Protein AF-A0A2W6ZUR9-F1 (afdb_monomer_lite)

Foldseek 3Di:
DPPVVVVVVVVVVVVVVVVQVVCVVVVHHPVVVVVCVVCQCPVDPVSVVVVVVVVVLVVVLVVVQVVCVVVVDHDPCSVVSSVVVVVVVVVVVD

pLDDT: mean 92.36, std 6.48, range [60.03, 97.81]

Secondary structure (DSSP, 8-state):
--HHHHHHHHHHHHHHHHHHHHHHHTT--HHHHHHHHHHHHHSSHHHHHHHHHHHHHHHHHHHHHHHHHHTT----THHHHHHHHHHHHHHHH-

Sequence (94 aa):
MPKSLYYQTASLAISLLLVAILIVLAGASPAEVIVNMAVGAFGTPDRIARVIATLVPLLLCTSGLLFTFTAGLYNLGIEGQIAFGAIAATAVLG

Radius of gyration: 18.86 Å; chains: 1; bounding box: 42×34×42 Å

Structure (mmCIF, N/CA/C/O backbone):
data_AF-A0A2W6ZUR9-F1
#
_entry.id   AF-A0A2W6ZUR9-F1
#
loop_
_atom_site.group_PDB
_atom_site.id
_atom_site.type_symbol
_atom_site.label_atom_id
_atom_site.label_alt_id
_atom_site.label_comp_id
_atom_site.label_asym_id
_atom_site.label_entity_id
_atom_site.label_seq_id
_atom_site.pdbx_PDB_ins_code
_atom_site.Cartn_x
_atom_site.Cartn_y
_atom_site.Cartn_z
_atom_site.occupancy
_atom_site.B_iso_or_equiv
_atom_site.auth_seq_id
_atom_site.auth_comp_id
_atom_site.auth_asym_id
_atom_site.auth_atom_id
_atom_site.pdbx_PDB_model_num
ATOM 1 N N . MET A 1 1 ? -10.013 -19.027 25.286 1.00 60.03 1 MET A N 1
ATOM 2 C CA . MET A 1 1 ? -9.405 -18.043 24.357 1.00 60.03 1 MET A CA 1
ATOM 3 C C . MET A 1 1 ? -9.109 -16.766 25.130 1.00 60.03 1 MET A C 1
ATOM 5 O O . MET A 1 1 ? -9.955 -16.379 25.933 1.00 60.03 1 MET A O 1
ATOM 9 N N . PRO A 1 2 ? -7.934 -16.136 24.968 1.00 76.12 2 PRO A N 1
ATOM 10 C CA . PRO A 1 2 ? -7.651 -14.864 25.628 1.00 76.12 2 PRO A CA 1
ATOM 11 C C . PRO A 1 2 ? -8.647 -13.810 25.128 1.00 76.12 2 PRO A C 1
ATOM 13 O O . PRO A 1 2 ? -8.940 -13.759 23.934 1.00 76.12 2 PRO A O 1
ATOM 16 N N . LYS A 1 3 ? -9.190 -12.979 26.030 1.00 73.62 3 LYS A N 1
ATOM 17 C CA . LYS A 1 3 ? -10.210 -11.969 25.685 1.00 73.62 3 LYS A CA 1
ATOM 18 C C . LYS A 1 3 ? -9.752 -11.032 24.550 1.00 73.62 3 LYS A C 1
ATOM 20 O O . LYS A 1 3 ? -10.581 -10.568 23.779 1.00 73.62 3 LYS A O 1
ATOM 25 N N . SER A 1 4 ? -8.441 -10.823 24.395 1.00 82.25 4 SER A N 1
ATOM 26 C CA . SER A 1 4 ? -7.832 -10.041 23.310 1.00 82.25 4 SER A CA 1
ATOM 27 C C . SER A 1 4 ? -8.088 -10.603 21.906 1.00 82.25 4 SER A C 1
ATOM 29 O O . SER A 1 4 ? -8.321 -9.827 20.985 1.00 82.25 4 SER A O 1
ATOM 31 N N . LEU A 1 5 ? -8.101 -11.928 21.730 1.00 90.12 5 LEU A N 1
ATOM 32 C CA . LEU A 1 5 ? -8.294 -12.557 20.418 1.00 90.12 5 LEU A CA 1
ATOM 33 C C . LEU A 1 5 ? -9.726 -12.363 19.895 1.00 90.12 5 LEU A C 1
ATOM 35 O O . LEU A 1 5 ? -9.931 -12.141 18.703 1.00 90.12 5 LEU A O 1
ATOM 39 N N . TYR A 1 6 ? -10.713 -12.401 20.795 1.00 90.88 6 TYR A N 1
ATOM 40 C CA . TYR A 1 6 ? -12.112 -12.134 20.456 1.00 90.88 6 TYR A CA 1
ATOM 41 C C . TYR A 1 6 ? -12.298 -10.699 19.947 1.00 90.88 6 TYR A C 1
ATOM 43 O O . TYR A 1 6 ? -12.895 -10.491 18.897 1.00 90.88 6 TYR A O 1
ATOM 51 N N . TYR A 1 7 ? -11.718 -9.710 20.634 1.00 92.81 7 TYR A N 1
ATOM 52 C CA . TYR A 1 7 ? -11.801 -8.315 20.193 1.00 92.81 7 TYR A CA 1
ATOM 53 C C . TYR A 1 7 ? -11.089 -8.071 18.858 1.00 92.81 7 TYR A C 1
ATOM 55 O O . TYR A 1 7 ? -11.616 -7.348 18.018 1.00 92.81 7 TYR A O 1
ATOM 63 N N . GLN A 1 8 ? -9.925 -8.685 18.632 1.00 93.56 8 GLN A N 1
ATOM 64 C CA . GLN A 1 8 ? -9.190 -8.546 17.369 1.00 93.56 8 GLN A CA 1
ATOM 65 C C . GLN A 1 8 ? -9.975 -9.117 16.185 1.00 93.56 8 GLN A C 1
ATOM 67 O O . GLN A 1 8 ? -10.129 -8.451 15.164 1.00 93.56 8 GLN A O 1
ATOM 72 N N . THR A 1 9 ? -10.501 -10.333 16.335 1.00 94.88 9 THR A N 1
ATOM 73 C CA . THR A 1 9 ? -11.274 -10.999 15.278 1.00 94.88 9 THR A CA 1
ATOM 74 C C . THR A 1 9 ? -12.604 -10.297 15.011 1.00 94.88 9 THR A C 1
ATOM 76 O O . THR A 1 9 ? -12.953 -10.092 13.850 1.00 94.88 9 THR A O 1
ATOM 79 N N . ALA A 1 10 ? -13.308 -9.849 16.055 1.00 95.19 10 ALA A N 1
ATOM 80 C CA . ALA A 1 10 ? -14.529 -9.059 15.911 1.00 95.19 10 ALA A CA 1
ATOM 81 C C . ALA A 1 10 ? -14.266 -7.708 15.228 1.00 95.19 10 ALA A C 1
ATOM 83 O O . ALA A 1 10 ? -14.996 -7.341 14.312 1.00 95.19 10 ALA A O 1
ATOM 84 N N . SER A 1 11 ? -13.205 -6.995 15.624 1.00 95.50 11 SER A N 1
ATOM 85 C CA . SER A 1 11 ? -12.802 -5.731 14.994 1.00 95.50 11 SER A CA 1
ATOM 86 C C . SER A 1 11 ? -12.513 -5.922 13.506 1.00 95.50 11 SER A C 1
ATOM 88 O O . SER A 1 11 ? -13.084 -5.222 12.674 1.00 95.50 11 SER A O 1
ATOM 90 N N . LEU A 1 12 ? -11.724 -6.944 13.156 1.00 95.62 12 LEU A N 1
ATOM 91 C CA . LEU A 1 12 ? -11.421 -7.275 11.765 1.00 95.62 12 LEU A CA 1
ATOM 92 C C . LEU A 1 12 ? -12.694 -7.564 10.956 1.00 95.62 12 LEU A C 1
ATOM 94 O O . LEU A 1 12 ? -12.854 -7.037 9.857 1.00 95.62 12 LEU A O 1
ATOM 98 N N . ALA A 1 13 ? -13.614 -8.363 11.502 1.00 96.50 13 ALA A N 1
ATOM 99 C CA . ALA A 1 13 ? -14.874 -8.683 10.837 1.00 96.50 13 ALA A CA 1
ATOM 100 C C . ALA A 1 13 ? -15.741 -7.434 10.608 1.00 96.50 13 ALA A C 1
ATOM 102 O O . ALA A 1 13 ? -16.267 -7.247 9.511 1.00 96.50 13 ALA A O 1
ATOM 103 N N 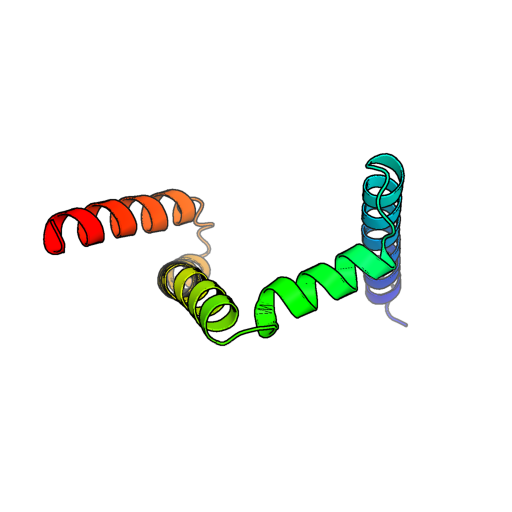. ILE A 1 14 ? -15.851 -6.555 11.609 1.00 97.00 14 ILE A N 1
ATOM 104 C CA . ILE A 1 14 ? -16.604 -5.297 11.508 1.00 97.00 14 ILE A CA 1
ATOM 105 C C . ILE A 1 14 ? -15.970 -4.368 10.467 1.00 97.00 14 ILE A C 1
ATOM 107 O O . ILE A 1 14 ? -16.689 -3.804 9.644 1.00 97.00 14 ILE A O 1
ATOM 111 N N . SER A 1 15 ? -14.641 -4.231 10.453 1.00 96.75 15 SER A N 1
ATOM 112 C CA . SER A 1 15 ? -13.937 -3.423 9.452 1.00 96.75 15 SER A CA 1
ATOM 113 C C . SER A 1 15 ? -14.171 -3.940 8.033 1.00 96.75 15 SER A C 1
ATOM 115 O O . SER A 1 1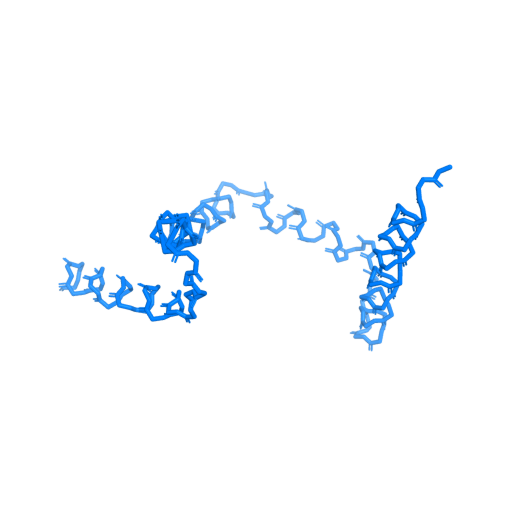5 ? -14.493 -3.152 7.147 1.00 96.75 15 SER A O 1
ATOM 117 N N . LEU A 1 16 ? -14.069 -5.255 7.813 1.00 95.56 16 LEU A N 1
ATOM 118 C CA . LEU A 1 16 ? -14.332 -5.861 6.503 1.00 95.56 16 LEU A CA 1
ATOM 119 C C . LEU A 1 16 ? -15.787 -5.669 6.064 1.00 95.56 16 LEU A C 1
ATOM 121 O O . LEU A 1 16 ? -16.043 -5.364 4.900 1.00 95.56 16 LEU A O 1
ATOM 125 N N . LEU A 1 17 ? -16.737 -5.797 6.993 1.00 97.00 17 LEU A N 1
ATOM 126 C CA . LEU A 1 17 ? -18.156 -5.577 6.723 1.00 97.00 17 LEU A CA 1
ATOM 127 C C . LEU A 1 17 ? -18.429 -4.120 6.336 1.00 97.00 17 LEU A C 1
ATOM 129 O O . LEU A 1 17 ? -19.142 -3.869 5.368 1.00 97.00 17 LEU A O 1
ATOM 133 N N . LEU A 1 18 ? -17.822 -3.161 7.036 1.00 97.50 18 LEU A N 1
ATOM 134 C CA . LEU A 1 18 ? -17.951 -1.741 6.716 1.00 97.50 18 LEU A CA 1
ATOM 135 C C . LEU A 1 18 ? -17.381 -1.421 5.328 1.00 97.50 18 LEU A C 1
ATOM 137 O O . LEU A 1 18 ? -18.033 -0.735 4.545 1.00 97.50 18 LEU A O 1
ATOM 141 N N . VAL A 1 19 ? -16.216 -1.974 4.983 1.00 96.12 19 VAL A N 1
ATOM 142 C CA . VAL A 1 19 ? -15.640 -1.848 3.633 1.00 96.12 19 VAL A CA 1
ATOM 143 C C . VAL A 1 19 ? -16.576 -2.439 2.576 1.00 96.12 19 VAL A C 1
ATOM 145 O O . VAL A 1 19 ? -16.829 -1.797 1.559 1.00 96.12 19 VAL A O 1
ATOM 148 N N . ALA A 1 20 ? -17.139 -3.625 2.816 1.00 96.38 20 ALA A N 1
ATOM 149 C CA . ALA A 1 20 ? -18.081 -4.250 1.890 1.00 96.38 20 ALA A CA 1
ATOM 150 C C . ALA A 1 20 ? -19.346 -3.398 1.686 1.00 96.38 20 ALA A C 1
ATOM 152 O O . ALA A 1 20 ? -19.791 -3.243 0.550 1.00 96.38 20 ALA A O 1
ATOM 153 N N . ILE A 1 21 ? -19.885 -2.796 2.754 1.00 97.44 21 ILE A N 1
ATOM 154 C CA . ILE A 1 21 ? -21.013 -1.856 2.662 1.00 97.44 21 ILE A CA 1
ATOM 155 C C . ILE A 1 21 ? -20.644 -0.662 1.781 1.00 97.44 21 ILE A C 1
ATOM 157 O O . ILE A 1 21 ? -21.405 -0.325 0.881 1.00 97.44 21 ILE A O 1
ATOM 161 N N . LEU A 1 22 ? -19.481 -0.040 1.999 1.00 97.31 22 LEU A N 1
ATOM 162 C CA . LEU A 1 22 ? -19.045 1.110 1.200 1.00 97.31 22 LEU A CA 1
ATOM 163 C C . LEU A 1 22 ? -18.912 0.764 -0.287 1.00 97.31 22 LEU A C 1
ATOM 165 O O . LEU A 1 22 ? -19.311 1.557 -1.135 1.00 97.31 22 LEU A O 1
ATOM 169 N N . ILE A 1 23 ? -18.407 -0.430 -0.605 1.00 97.06 23 ILE A N 1
ATOM 170 C CA . ILE A 1 23 ? -18.305 -0.909 -1.989 1.00 97.06 23 ILE A CA 1
ATOM 171 C C . ILE A 1 23 ? -19.695 -1.061 -2.623 1.00 97.06 23 ILE A C 1
ATOM 173 O O . ILE A 1 23 ? -19.911 -0.591 -3.740 1.00 97.06 23 ILE A O 1
ATOM 177 N N . VAL A 1 24 ? -20.647 -1.662 -1.903 1.00 97.50 24 VAL A N 1
ATOM 178 C CA . VAL A 1 24 ? -22.030 -1.816 -2.385 1.00 97.50 24 VAL A CA 1
ATOM 179 C C . VAL A 1 24 ? -22.703 -0.455 -2.572 1.00 97.50 24 VAL A C 1
ATOM 181 O O . VAL A 1 24 ? -23.371 -0.240 -3.581 1.00 97.50 24 VAL A O 1
ATOM 184 N N . LEU A 1 25 ? -22.492 0.491 -1.650 1.00 97.81 25 LEU A N 1
ATOM 185 C CA . LEU A 1 25 ? -23.004 1.862 -1.766 1.00 97.81 25 LEU A CA 1
ATOM 186 C C . LEU A 1 25 ? -22.405 2.617 -2.960 1.00 97.81 25 LEU A C 1
ATOM 188 O O . LEU A 1 25 ? -23.080 3.460 -3.544 1.00 97.81 25 LEU A O 1
ATOM 192 N N . ALA A 1 26 ? -21.172 2.295 -3.353 1.00 96.44 26 ALA A N 1
ATOM 193 C CA . ALA A 1 26 ? -20.541 2.813 -4.565 1.00 96.44 26 ALA A CA 1
ATOM 194 C C . ALA A 1 26 ? -21.048 2.140 -5.861 1.00 96.44 26 ALA A C 1
ATOM 196 O O . ALA A 1 26 ? -20.574 2.475 -6.944 1.00 96.44 26 ALA A O 1
ATOM 197 N N . GLY A 1 27 ? -21.997 1.199 -5.772 1.00 95.56 27 GLY A N 1
ATOM 198 C CA . GLY A 1 27 ? -22.577 0.499 -6.921 1.00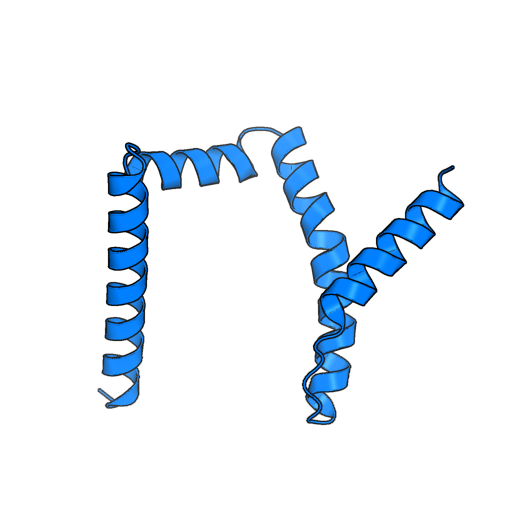 95.56 27 GLY A CA 1
ATOM 199 C C . GLY A 1 27 ? -21.707 -0.625 -7.488 1.00 95.56 27 GLY A C 1
ATOM 200 O O . GLY A 1 27 ? -21.971 -1.097 -8.591 1.00 95.56 27 GLY A O 1
ATOM 201 N N . ALA A 1 28 ? -20.679 -1.060 -6.757 1.00 95.56 28 ALA A N 1
ATOM 202 C CA . ALA A 1 28 ? -19.796 -2.151 -7.155 1.00 95.56 28 ALA A CA 1
ATOM 203 C C . ALA A 1 28 ? -20.051 -3.408 -6.310 1.00 95.56 28 ALA A C 1
ATOM 205 O O . ALA A 1 28 ? -20.571 -3.340 -5.195 1.00 95.56 28 ALA A O 1
ATOM 206 N N . SER A 1 29 ? -19.666 -4.580 -6.822 1.00 96.56 29 SER A N 1
ATOM 207 C CA . SER A 1 29 ? -19.747 -5.818 -6.043 1.00 96.56 29 SER A CA 1
ATOM 208 C C . SER A 1 29 ? -18.436 -6.061 -5.267 1.00 96.56 29 SER A C 1
ATOM 210 O O . SER A 1 29 ? -17.354 -5.998 -5.858 1.00 96.56 29 SER A O 1
ATOM 212 N N . PRO A 1 30 ? -18.474 -6.356 -3.948 1.00 95.19 30 PRO A N 1
ATOM 213 C CA . PRO A 1 30 ? -17.259 -6.578 -3.155 1.00 95.19 30 PRO A CA 1
ATOM 214 C C . PRO A 1 30 ? -16.357 -7.688 -3.702 1.00 95.19 30 PRO A C 1
ATOM 216 O O . PRO A 1 30 ? -15.136 -7.549 -3.710 1.00 95.19 30 PRO A O 1
ATOM 219 N N . ALA A 1 31 ? -16.957 -8.772 -4.199 1.00 95.56 31 ALA A N 1
ATOM 220 C CA . ALA A 1 31 ? -16.220 -9.883 -4.791 1.00 95.56 31 ALA A CA 1
ATOM 221 C C . ALA A 1 31 ? -15.470 -9.458 -6.063 1.00 95.56 31 ALA A C 1
ATOM 223 O O . ALA A 1 31 ? -14.293 -9.779 -6.220 1.00 95.56 31 ALA A O 1
ATOM 224 N N . GLU A 1 32 ? -16.116 -8.695 -6.944 1.00 96.00 32 GLU A N 1
ATOM 225 C CA . GLU A 1 32 ? -15.485 -8.191 -8.162 1.00 96.00 32 GLU A CA 1
ATOM 226 C C . GLU A 1 32 ? -14.391 -7.172 -7.854 1.00 96.00 32 GLU A C 1
ATOM 228 O O . GLU A 1 32 ? -13.345 -7.210 -8.491 1.00 96.00 32 GLU A O 1
ATOM 233 N N . VAL A 1 33 ? -14.561 -6.318 -6.838 1.00 95.50 33 VAL A N 1
ATOM 234 C CA . VAL A 1 33 ? -13.495 -5.407 -6.390 1.00 95.50 33 VAL A CA 1
ATOM 235 C C . VAL A 1 33 ? -12.256 -6.189 -5.957 1.00 95.50 33 VAL A C 1
ATOM 237 O O . VAL A 1 33 ? -11.157 -5.856 -6.391 1.00 95.50 33 VAL A O 1
ATOM 240 N N . ILE A 1 34 ? -12.411 -7.264 -5.179 1.00 94.50 34 ILE A N 1
ATOM 241 C CA . ILE A 1 34 ? -11.283 -8.115 -4.765 1.00 94.50 34 ILE A CA 1
ATOM 242 C C . ILE A 1 34 ? -10.588 -8.738 -5.985 1.00 94.50 34 ILE A C 1
ATOM 244 O O . ILE A 1 34 ? -9.359 -8.701 -6.084 1.00 94.50 34 ILE A O 1
ATOM 248 N N . VAL A 1 35 ? -11.356 -9.273 -6.940 1.00 96.06 35 VAL A N 1
ATOM 249 C CA . VAL A 1 35 ? -10.806 -9.847 -8.181 1.00 96.06 35 VAL A CA 1
ATOM 250 C C . VAL A 1 35 ? -10.088 -8.777 -9.006 1.00 96.06 35 VAL A C 1
ATOM 252 O O . VAL A 1 35 ? -8.954 -8.986 -9.437 1.00 96.06 35 VAL A O 1
ATOM 255 N N . ASN A 1 36 ? -10.695 -7.606 -9.173 1.00 95.50 36 ASN A N 1
ATOM 256 C CA . ASN A 1 36 ? -10.129 -6.485 -9.914 1.00 95.50 36 ASN A CA 1
ATOM 257 C C . ASN A 1 36 ? -8.863 -5.939 -9.253 1.00 95.50 36 ASN A C 1
ATOM 259 O O . ASN A 1 36 ? -7.934 -5.565 -9.964 1.00 95.50 36 ASN A O 1
ATOM 263 N N . MET A 1 37 ? -8.774 -5.937 -7.922 1.00 94.50 37 MET A N 1
ATOM 264 C CA . MET A 1 37 ? -7.546 -5.595 -7.200 1.00 94.50 37 MET A CA 1
ATOM 265 C C . MET A 1 37 ? -6.437 -6.609 -7.490 1.00 94.50 37 MET A C 1
ATOM 267 O O . MET A 1 37 ? -5.319 -6.213 -7.816 1.00 94.50 37 MET A O 1
ATOM 271 N N . ALA A 1 38 ? -6.739 -7.910 -7.442 1.00 95.50 38 ALA A N 1
ATOM 272 C CA . ALA A 1 38 ? -5.761 -8.957 -7.733 1.00 95.50 38 ALA A CA 1
ATOM 273 C C . ALA A 1 38 ? -5.271 -8.895 -9.191 1.00 95.50 38 ALA A C 1
ATOM 275 O O . ALA A 1 38 ? -4.068 -8.884 -9.450 1.00 95.50 38 ALA A O 1
ATOM 276 N N . VAL A 1 39 ? -6.187 -8.774 -10.153 1.00 96.00 39 VAL A N 1
ATOM 277 C CA . VAL A 1 39 ? -5.859 -8.628 -11.581 1.00 96.00 39 VAL A CA 1
ATOM 278 C C . VAL A 1 39 ? -5.183 -7.278 -11.857 1.00 96.00 39 VAL A C 1
ATOM 280 O O . VAL A 1 39 ? -4.307 -7.170 -12.717 1.00 96.00 39 VAL A O 1
ATOM 283 N N . GLY A 1 40 ? -5.550 -6.229 -11.126 1.00 94.81 40 GLY A N 1
ATOM 284 C CA . GLY A 1 40 ? -4.932 -4.904 -11.172 1.00 94.81 40 GLY A CA 1
ATOM 285 C C . GLY A 1 40 ? -3.482 -4.907 -10.695 1.00 94.81 40 GLY A C 1
ATOM 286 O O . GLY A 1 40 ? -2.653 -4.233 -11.300 1.00 94.81 40 GLY A O 1
ATOM 287 N N . ALA A 1 41 ? -3.166 -5.708 -9.679 1.00 95.19 41 ALA A N 1
ATOM 288 C CA . ALA A 1 41 ? -1.817 -5.852 -9.142 1.00 95.19 41 ALA A CA 1
ATOM 289 C C . ALA A 1 41 ? -0.946 -6.819 -9.964 1.00 95.19 41 ALA A C 1
ATOM 291 O O . ALA A 1 41 ? 0.210 -6.514 -10.247 1.00 95.19 41 ALA A O 1
ATOM 292 N N . PHE A 1 42 ? -1.499 -7.964 -10.383 1.00 96.19 42 PHE A N 1
ATOM 293 C CA . PHE A 1 42 ? -0.714 -9.089 -10.916 1.00 96.19 42 PHE A CA 1
ATOM 294 C C . PHE A 1 42 ? -1.044 -9.492 -12.360 1.00 96.19 42 PHE A C 1
ATOM 296 O O . PHE A 1 42 ? -0.414 -10.391 -12.904 1.00 96.19 42 PHE A O 1
ATOM 303 N N . GLY A 1 43 ? -2.016 -8.849 -13.012 1.00 94.12 43 GLY A N 1
ATOM 304 C CA . GLY A 1 43 ? -2.546 -9.322 -14.298 1.00 94.12 43 GLY A CA 1
ATOM 305 C C . GLY A 1 43 ? -1.628 -9.151 -15.513 1.00 94.12 43 GLY A C 1
ATOM 306 O O . GLY A 1 43 ? -1.886 -9.762 -16.542 1.00 94.12 43 GLY A O 1
ATOM 307 N N . THR A 1 44 ? -0.580 -8.324 -15.435 1.00 96.94 44 THR A N 1
ATOM 308 C CA . THR A 1 44 ? 0.389 -8.116 -16.534 1.00 96.94 44 THR A CA 1
ATOM 309 C C . THR A 1 44 ? 1.767 -7.755 -15.972 1.00 96.94 44 THR A C 1
ATOM 311 O O . THR A 1 44 ? 1.814 -7.174 -14.881 1.00 96.94 44 THR A O 1
ATOM 314 N N . PRO A 1 45 ? 2.867 -7.993 -16.712 1.00 96.62 45 PRO A N 1
ATOM 315 C CA . PRO A 1 45 ? 4.205 -7.559 -16.309 1.00 96.62 45 PRO A CA 1
ATOM 316 C C . PRO A 1 45 ? 4.283 -6.065 -15.962 1.00 96.62 45 PRO A C 1
ATOM 318 O O . PRO A 1 45 ? 4.833 -5.714 -14.924 1.00 96.62 45 PRO A O 1
ATOM 321 N N . ASP A 1 46 ? 3.648 -5.187 -16.746 1.00 97.19 46 ASP A N 1
ATOM 322 C CA . ASP A 1 46 ? 3.602 -3.744 -16.470 1.00 97.19 46 ASP A CA 1
ATOM 323 C C . ASP A 1 46 ? 2.882 -3.390 -15.163 1.00 97.19 46 ASP A C 1
ATOM 325 O O . ASP A 1 46 ? 3.278 -2.466 -14.452 1.00 97.19 46 ASP A O 1
ATOM 329 N N . ARG A 1 47 ? 1.803 -4.109 -14.829 1.00 96.38 47 ARG A N 1
ATOM 330 C CA . ARG A 1 47 ? 1.076 -3.920 -13.560 1.00 96.38 47 ARG A CA 1
ATOM 331 C C . ARG A 1 47 ? 1.942 -4.317 -12.370 1.00 96.38 47 ARG A C 1
ATOM 333 O O . ARG A 1 47 ? 2.033 -3.552 -11.416 1.00 96.38 47 ARG A O 1
ATOM 340 N N . ILE A 1 48 ? 2.636 -5.447 -12.476 1.00 96.94 48 ILE A N 1
ATOM 341 C CA . ILE A 1 48 ? 3.575 -5.910 -11.450 1.00 96.94 48 ILE A CA 1
ATOM 342 C C . ILE A 1 48 ? 4.727 -4.912 -11.302 1.00 96.94 48 ILE A C 1
ATOM 344 O O . ILE A 1 48 ? 5.065 -4.529 -10.184 1.00 96.94 48 ILE A O 1
ATOM 348 N N . ALA A 1 49 ? 5.287 -4.431 -12.415 1.00 97.00 49 ALA A N 1
ATOM 349 C CA . ALA A 1 49 ? 6.338 -3.420 -12.404 1.00 97.00 49 ALA A CA 1
ATOM 350 C C . ALA A 1 49 ? 5.879 -2.132 -11.706 1.00 97.00 49 ALA A C 1
ATOM 352 O O . ALA A 1 49 ? 6.626 -1.587 -10.900 1.00 97.00 49 ALA A O 1
ATOM 353 N N . ARG A 1 50 ? 4.635 -1.682 -11.932 1.00 95.81 50 ARG A N 1
ATOM 354 C CA . ARG A 1 50 ? 4.052 -0.541 -11.203 1.00 95.81 50 ARG A CA 1
ATOM 355 C C . ARG A 1 50 ? 3.914 -0.806 -9.707 1.00 95.81 50 ARG A C 1
ATOM 357 O O . ARG A 1 50 ? 4.293 0.056 -8.921 1.00 95.81 50 ARG A O 1
ATOM 364 N N . VAL A 1 51 ? 3.426 -1.983 -9.310 1.00 96.50 51 VAL A N 1
ATOM 365 C CA . VAL A 1 51 ? 3.346 -2.368 -7.889 1.00 96.50 51 VAL A CA 1
ATOM 366 C C . VAL A 1 51 ? 4.731 -2.300 -7.247 1.00 96.50 51 VAL A C 1
ATOM 368 O O . VAL A 1 51 ? 4.894 -1.656 -6.215 1.00 96.50 51 VAL A O 1
ATOM 371 N N . ILE A 1 52 ? 5.746 -2.889 -7.881 1.00 96.69 52 ILE A N 1
ATOM 372 C CA . ILE A 1 52 ? 7.129 -2.854 -7.386 1.00 96.69 52 ILE A CA 1
ATOM 373 C C . ILE A 1 52 ? 7.657 -1.417 -7.336 1.00 96.69 52 ILE A C 1
ATOM 375 O O . ILE A 1 52 ? 8.228 -1.019 -6.324 1.00 96.69 52 ILE A O 1
ATOM 379 N N . ALA A 1 53 ? 7.431 -0.617 -8.378 1.00 95.00 53 ALA A N 1
ATOM 380 C CA . ALA A 1 53 ? 7.872 0.775 -8.431 1.00 95.00 53 ALA A CA 1
ATOM 381 C C . ALA A 1 53 ? 7.281 1.618 -7.291 1.00 95.00 53 ALA A C 1
ATOM 383 O O . ALA A 1 53 ? 7.978 2.468 -6.745 1.00 95.00 53 ALA A O 1
ATOM 384 N N . THR A 1 54 ? 6.035 1.361 -6.880 1.00 94.44 54 THR A N 1
ATOM 385 C CA . THR A 1 54 ? 5.433 1.984 -5.690 1.00 94.44 54 THR A CA 1
ATOM 386 C C . THR A 1 54 ? 5.978 1.399 -4.384 1.00 94.44 54 THR A C 1
ATOM 388 O O . THR A 1 54 ? 6.145 2.129 -3.410 1.00 94.44 54 THR A O 1
ATOM 391 N N . LEU A 1 55 ? 6.293 0.102 -4.338 1.00 96.00 55 LEU A N 1
ATOM 392 C CA . LEU A 1 55 ? 6.850 -0.545 -3.145 1.00 96.00 55 LEU A CA 1
ATOM 393 C C . LEU A 1 55 ? 8.261 -0.056 -2.801 1.00 96.00 55 LEU A C 1
ATOM 395 O O . LEU A 1 55 ? 8.573 0.071 -1.620 1.00 96.00 55 LEU A O 1
ATOM 399 N N . VAL A 1 56 ? 9.107 0.240 -3.791 1.00 95.31 56 VAL A N 1
ATOM 400 C CA . VAL A 1 56 ? 10.488 0.710 -3.568 1.00 95.31 56 VAL A CA 1
ATOM 401 C C . VAL A 1 56 ? 10.559 1.921 -2.620 1.00 95.31 56 VAL A C 1
ATOM 403 O O . VAL A 1 56 ? 11.206 1.798 -1.577 1.00 95.31 56 VAL A O 1
ATOM 406 N N . PRO A 1 57 ? 9.899 3.067 -2.887 1.00 94.31 57 PRO A N 1
ATOM 407 C CA . PRO A 1 57 ? 9.958 4.215 -1.984 1.00 94.31 57 PRO A CA 1
ATOM 408 C C . PRO A 1 57 ? 9.331 3.920 -0.615 1.00 94.31 57 PRO A C 1
ATOM 410 O O . PRO A 1 57 ? 9.845 4.396 0.396 1.00 94.31 57 PRO A O 1
ATOM 413 N N . LEU A 1 58 ? 8.278 3.094 -0.551 1.00 94.94 58 LEU A N 1
ATOM 414 C CA . LEU A 1 58 ? 7.656 2.698 0.717 1.00 94.94 58 LEU A CA 1
ATOM 415 C C . LEU A 1 58 ? 8.623 1.901 1.599 1.00 94.94 58 LEU A C 1
ATOM 417 O O . LEU A 1 58 ? 8.737 2.182 2.793 1.00 94.94 58 LEU A O 1
ATOM 421 N N . LEU A 1 59 ? 9.346 0.937 1.026 1.00 95.19 59 LEU A N 1
ATOM 422 C CA . LEU A 1 59 ? 10.335 0.137 1.750 1.00 95.19 59 LEU A CA 1
ATOM 423 C C . LEU A 1 59 ? 11.524 0.986 2.206 1.00 95.19 59 LEU A C 1
ATOM 425 O O . LEU A 1 59 ? 11.958 0.859 3.353 1.00 95.19 59 LEU A O 1
ATOM 429 N N . LEU A 1 60 ? 12.007 1.890 1.349 1.00 93.50 60 LEU A N 1
ATOM 430 C CA . LEU A 1 60 ? 13.078 2.822 1.704 1.00 93.50 60 LEU A CA 1
ATOM 431 C C . LEU A 1 60 ? 12.669 3.712 2.886 1.00 93.50 60 LEU A C 1
ATOM 433 O O . LEU A 1 60 ? 13.388 3.758 3.884 1.00 93.50 60 LEU A O 1
ATOM 437 N 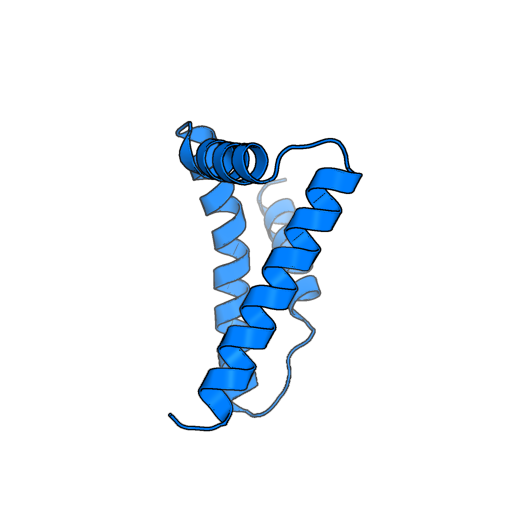N . CYS A 1 61 ? 11.487 4.331 2.849 1.00 93.50 61 CYS A N 1
ATOM 438 C CA . CYS A 1 61 ? 11.005 5.158 3.962 1.00 93.50 61 CYS A CA 1
ATOM 439 C C . CYS A 1 61 ? 10.750 4.327 5.230 1.00 93.50 61 CYS A C 1
ATOM 441 O O . CYS A 1 61 ? 11.097 4.745 6.335 1.00 93.50 61 CYS A O 1
ATOM 443 N N . THR A 1 62 ? 10.215 3.109 5.085 1.00 92.19 62 THR A N 1
ATOM 444 C CA . THR A 1 62 ? 9.990 2.192 6.216 1.00 92.19 62 THR A CA 1
ATOM 445 C C . THR A 1 62 ? 11.301 1.826 6.911 1.00 92.19 62 THR A C 1
ATOM 447 O O . THR A 1 62 ? 11.341 1.760 8.137 1.00 92.19 62 THR A O 1
ATOM 450 N N . SER A 1 63 ? 12.400 1.647 6.171 1.00 91.25 63 SER A N 1
ATOM 451 C CA . SER A 1 63 ? 13.709 1.376 6.781 1.00 91.25 63 SER A CA 1
ATOM 452 C C . SER A 1 63 ? 14.195 2.527 7.677 1.00 91.25 63 SER A C 1
ATOM 454 O O . SER A 1 63 ? 14.679 2.280 8.782 1.00 91.25 63 SER A O 1
ATOM 456 N N . GLY A 1 64 ? 13.969 3.782 7.268 1.00 87.88 64 GLY A N 1
ATOM 457 C CA . GLY A 1 64 ? 14.231 4.962 8.098 1.00 87.88 64 GLY A CA 1
ATOM 458 C C . GLY A 1 64 ? 13.278 5.080 9.294 1.00 87.88 64 GLY A C 1
ATOM 459 O O . GLY A 1 64 ? 13.703 5.430 10.397 1.00 87.88 64 GLY A O 1
ATOM 460 N N . LEU A 1 65 ? 11.999 4.735 9.107 1.00 88.75 65 LEU A N 1
ATOM 461 C CA . LEU A 1 65 ? 10.992 4.703 10.174 1.00 88.75 65 LEU A CA 1
ATOM 462 C C . LEU A 1 65 ? 11.370 3.717 11.287 1.00 88.75 65 LEU A C 1
ATOM 464 O O . LEU A 1 65 ? 11.308 4.070 12.467 1.00 88.75 65 LEU A O 1
ATOM 468 N N . LEU A 1 66 ? 11.783 2.499 10.924 1.00 89.69 66 LEU A N 1
ATOM 469 C CA . LEU A 1 66 ? 12.156 1.456 11.885 1.00 89.69 66 LEU A CA 1
ATOM 470 C C . LEU A 1 66 ? 13.255 1.938 12.835 1.00 89.69 66 LEU A C 1
ATOM 472 O O . LEU A 1 66 ? 13.160 1.711 14.040 1.00 89.69 66 LEU A O 1
ATOM 476 N N . PHE A 1 67 ? 14.241 2.676 12.322 1.00 86.31 67 PHE A N 1
ATOM 477 C CA . PHE A 1 67 ? 15.285 3.277 13.150 1.00 86.31 67 PHE A CA 1
ATOM 478 C C . PHE A 1 67 ? 14.706 4.269 14.173 1.00 86.31 67 PHE A C 1
ATOM 480 O O . PHE A 1 67 ? 15.012 4.181 15.360 1.00 86.31 67 PHE A O 1
ATOM 487 N N . THR A 1 68 ? 13.792 5.156 13.771 1.00 85.75 68 THR A N 1
ATOM 488 C CA . THR A 1 68 ? 13.160 6.112 14.705 1.00 85.75 68 THR A CA 1
ATOM 489 C C . THR A 1 68 ? 12.269 5.443 15.755 1.00 85.75 68 THR A C 1
ATOM 491 O O . THR A 1 68 ? 12.252 5.871 16.910 1.00 85.75 68 THR A O 1
ATOM 494 N N . PHE A 1 69 ? 11.610 4.336 15.404 1.00 85.56 69 PHE A N 1
ATOM 495 C CA . PHE A 1 69 ? 10.826 3.543 16.353 1.00 85.56 69 PHE A CA 1
ATOM 496 C C . PHE A 1 69 ? 11.689 2.871 17.419 1.00 85.56 69 PHE A C 1
ATOM 498 O O . PHE A 1 69 ? 11.261 2.798 18.570 1.00 85.56 69 PHE A O 1
ATOM 505 N N . THR A 1 70 ? 12.918 2.453 17.094 1.00 85.25 70 THR A N 1
ATOM 506 C CA . THR A 1 70 ? 13.843 1.944 18.126 1.00 85.25 70 THR A CA 1
ATOM 507 C C . THR A 1 70 ? 14.216 2.997 19.172 1.00 85.25 70 THR A C 1
ATOM 509 O O . THR A 1 70 ? 14.534 2.639 20.302 1.00 85.25 70 THR A O 1
ATOM 512 N N . ALA A 1 71 ? 14.097 4.287 18.841 1.00 86.38 71 ALA A N 1
ATOM 513 C CA . ALA A 1 71 ? 14.297 5.400 19.768 1.00 86.38 71 ALA A CA 1
ATOM 514 C C . ALA A 1 71 ? 13.011 5.830 20.509 1.00 86.38 71 ALA A C 1
ATOM 516 O O . ALA A 1 71 ? 13.026 6.824 21.232 1.00 86.38 71 ALA A O 1
ATOM 517 N N . GLY A 1 72 ? 11.889 5.123 20.324 1.00 85.38 72 GLY A N 1
ATOM 518 C CA . GLY A 1 72 ? 10.594 5.464 20.927 1.00 85.38 72 GLY A CA 1
ATOM 519 C C . GLY A 1 72 ? 9.904 6.683 20.303 1.00 85.38 72 GLY A C 1
ATOM 520 O O . GLY A 1 72 ? 8.905 7.162 20.838 1.00 85.38 72 GLY A O 1
ATOM 521 N N . LEU A 1 73 ? 10.414 7.192 19.177 1.00 84.38 73 LEU A N 1
ATOM 522 C CA . LEU A 1 73 ? 9.863 8.357 18.490 1.00 84.38 73 LEU A CA 1
ATOM 523 C C . LEU A 1 73 ? 8.895 7.916 17.394 1.00 84.38 73 LEU A C 1
ATOM 525 O O . LEU A 1 73 ? 9.270 7.171 16.491 1.00 84.38 73 LEU A O 1
ATOM 529 N N . TYR A 1 74 ? 7.660 8.415 17.434 1.00 77.69 74 TYR A N 1
ATOM 530 C CA . TYR A 1 74 ? 6.714 8.228 16.338 1.00 77.69 74 TYR A CA 1
ATOM 531 C C . TYR A 1 74 ? 7.075 9.161 15.174 1.00 77.69 74 TYR A C 1
ATOM 533 O O . TYR A 1 74 ? 7.042 10.382 15.323 1.00 77.69 74 TYR A O 1
ATOM 541 N N . ASN A 1 75 ? 7.442 8.606 14.019 1.00 74.94 75 ASN A N 1
ATOM 542 C CA . ASN A 1 75 ? 7.837 9.393 12.853 1.00 74.94 75 ASN A CA 1
ATOM 543 C C . ASN A 1 75 ? 6.648 9.565 11.889 1.00 74.94 75 ASN A C 1
ATOM 545 O O . ASN A 1 75 ? 6.211 8.625 11.231 1.00 74.94 75 ASN A O 1
ATOM 549 N N . LEU A 1 76 ? 6.139 10.801 11.832 1.00 79.12 76 LEU A N 1
ATOM 550 C CA . LEU A 1 76 ? 5.088 11.285 10.921 1.00 79.12 76 LEU A CA 1
ATOM 551 C C . LEU A 1 76 ? 5.643 11.803 9.581 1.00 79.12 76 LEU A C 1
ATOM 553 O O . LEU A 1 76 ? 4.890 12.236 8.717 1.00 79.12 76 LEU A O 1
ATOM 557 N N . GLY A 1 77 ? 6.963 11.794 9.402 1.00 86.00 77 GLY A N 1
ATOM 558 C CA . GLY A 1 77 ? 7.653 12.414 8.273 1.00 86.00 77 GLY A CA 1
ATOM 559 C C . GLY A 1 77 ? 7.726 11.558 7.009 1.00 86.00 77 GLY A C 1
ATOM 560 O O . GLY A 1 77 ? 8.369 11.985 6.054 1.00 86.00 77 GLY A O 1
ATOM 561 N N . ILE A 1 78 ? 7.104 10.373 6.974 1.00 89.81 78 ILE A N 1
ATOM 562 C CA . ILE A 1 78 ? 7.148 9.464 5.812 1.00 89.81 78 ILE A CA 1
ATOM 563 C C . ILE A 1 78 ? 6.664 10.146 4.533 1.00 89.81 78 ILE A C 1
ATOM 565 O O . ILE A 1 78 ? 7.314 10.015 3.500 1.00 89.81 78 ILE A O 1
ATOM 569 N N . GLU A 1 79 ? 5.571 10.908 4.592 1.00 91.06 79 GLU A N 1
ATOM 570 C CA . GLU A 1 79 ? 5.063 11.629 3.418 1.00 91.06 79 GLU A CA 1
ATOM 571 C C . GLU A 1 79 ? 6.113 12.606 2.871 1.00 91.06 79 GLU A C 1
ATOM 573 O O . GLU A 1 79 ? 6.342 12.671 1.664 1.00 91.06 79 GLU A O 1
ATOM 578 N N . GLY A 1 80 ? 6.830 13.292 3.769 1.00 92.50 80 GLY A N 1
ATOM 579 C CA . GLY A 1 80 ? 7.943 14.173 3.422 1.00 92.50 80 GLY A CA 1
ATOM 580 C C . GLY A 1 80 ? 9.148 13.424 2.851 1.00 92.50 80 GLY A C 1
ATOM 581 O O . GLY A 1 80 ? 9.744 13.895 1.889 1.00 92.50 80 GLY A O 1
ATOM 582 N N . GLN A 1 81 ? 9.489 12.247 3.386 1.00 93.12 81 GLN A N 1
ATOM 583 C CA . GLN A 1 81 ? 10.576 11.407 2.863 1.00 93.12 81 GLN A CA 1
ATOM 584 C C . GLN A 1 81 ? 10.283 10.928 1.437 1.00 93.12 81 GLN A C 1
ATOM 586 O O . GLN A 1 81 ? 11.158 11.003 0.573 1.00 93.12 81 GLN A O 1
ATOM 591 N N . ILE A 1 82 ? 9.044 10.504 1.170 1.00 95.06 82 ILE A N 1
ATOM 592 C CA . ILE A 1 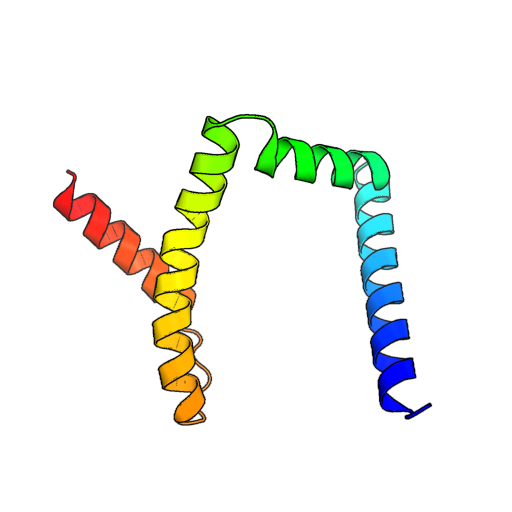82 ? 8.600 10.122 -0.176 1.00 95.06 82 ILE A CA 1
ATOM 593 C C . ILE A 1 82 ? 8.643 11.340 -1.108 1.00 95.06 82 ILE A C 1
ATOM 595 O O . ILE A 1 82 ? 9.199 11.247 -2.203 1.00 95.06 82 ILE A O 1
ATOM 599 N N . ALA A 1 83 ? 8.110 12.490 -0.679 1.00 95.06 83 ALA A N 1
ATOM 600 C CA . ALA A 1 83 ? 8.078 13.711 -1.486 1.00 95.06 83 ALA A CA 1
ATOM 601 C C . ALA A 1 83 ? 9.484 14.229 -1.831 1.00 95.06 83 ALA A C 1
ATOM 603 O O . ALA A 1 83 ? 9.775 14.496 -2.997 1.00 95.06 83 ALA A O 1
ATOM 604 N N . PHE A 1 84 ? 10.386 14.316 -0.849 1.00 94.69 84 PHE A N 1
ATOM 605 C CA . PHE A 1 84 ? 11.779 14.709 -1.083 1.00 94.69 84 PHE A CA 1
ATOM 606 C C . PHE A 1 84 ? 12.511 13.714 -1.983 1.00 94.69 84 PHE A C 1
ATOM 608 O O . PHE A 1 84 ? 13.252 14.135 -2.870 1.00 94.69 84 PHE A O 1
ATOM 615 N N . GLY A 1 85 ? 12.277 12.410 -1.803 1.00 93.06 85 GLY A N 1
ATOM 616 C CA . GLY A 1 85 ? 12.816 11.376 -2.685 1.00 93.06 85 GLY A CA 1
ATOM 617 C C . GLY A 1 85 ? 12.358 11.552 -4.134 1.00 93.06 85 GLY A C 1
ATOM 618 O O . GLY A 1 85 ? 13.175 11.456 -5.047 1.00 93.06 85 GLY A O 1
ATOM 619 N N . ALA A 1 86 ? 11.083 11.884 -4.354 1.00 94.06 86 ALA A N 1
ATOM 620 C CA . ALA A 1 86 ? 10.545 12.160 -5.686 1.00 94.06 86 ALA A CA 1
ATOM 621 C C . ALA A 1 86 ? 11.159 13.421 -6.323 1.00 94.06 86 ALA A C 1
ATOM 623 O O . ALA A 1 86 ? 11.518 13.397 -7.502 1.00 94.06 86 ALA A O 1
ATO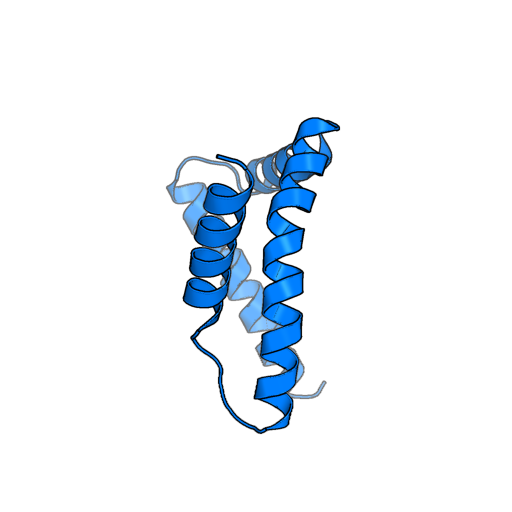M 624 N N . ILE A 1 87 ? 11.334 14.501 -5.550 1.00 96.00 87 ILE A N 1
ATOM 625 C CA . ILE A 1 87 ? 12.001 15.732 -6.012 1.00 96.00 87 ILE A CA 1
ATOM 626 C C . ILE A 1 87 ? 13.450 15.434 -6.408 1.00 96.00 87 ILE A C 1
ATOM 628 O O . ILE A 1 87 ? 13.871 15.795 -7.505 1.00 96.00 87 ILE A O 1
ATOM 632 N N . ALA A 1 88 ? 14.200 14.740 -5.549 1.00 94.81 88 ALA A N 1
ATOM 633 C CA . ALA A 1 88 ? 15.592 14.386 -5.810 1.00 94.81 88 ALA A CA 1
ATOM 634 C C . ALA A 1 88 ? 15.734 13.468 -7.033 1.00 94.81 88 ALA A C 1
ATOM 636 O O . ALA A 1 88 ? 16.589 13.710 -7.879 1.00 94.81 88 ALA A O 1
ATOM 637 N N . ALA A 1 89 ? 14.871 12.456 -7.168 1.00 93.75 89 ALA A N 1
ATOM 638 C CA . ALA A 1 89 ? 14.858 11.581 -8.338 1.00 93.75 89 ALA A CA 1
ATOM 639 C C . ALA A 1 89 ? 14.586 12.368 -9.627 1.00 93.75 89 ALA A C 1
ATOM 641 O O . ALA A 1 89 ? 15.285 12.177 -10.618 1.00 93.75 89 ALA A O 1
ATOM 642 N N . THR A 1 90 ? 13.623 13.294 -9.596 1.00 95.12 90 THR A N 1
ATOM 643 C CA . THR A 1 90 ? 13.306 14.161 -10.741 1.00 95.12 90 THR A CA 1
ATOM 644 C C . THR A 1 90 ? 14.483 15.065 -11.101 1.00 95.12 90 THR A C 1
ATOM 646 O O . THR A 1 90 ? 14.795 15.198 -12.275 1.00 95.12 90 THR A O 1
ATOM 649 N N . ALA A 1 91 ? 15.172 15.640 -10.112 1.00 95.56 91 ALA A N 1
ATOM 650 C CA . ALA A 1 91 ? 16.330 16.507 -10.336 1.00 95.56 91 ALA A CA 1
ATOM 651 C C . ALA A 1 91 ? 17.558 15.778 -10.914 1.00 95.56 91 ALA A C 1
ATOM 653 O O . ALA A 1 91 ? 18.409 16.421 -11.515 1.00 95.56 91 ALA A O 1
ATOM 654 N N . VAL A 1 92 ? 17.680 14.463 -10.703 1.00 94.69 92 VAL A N 1
ATOM 655 C CA . VAL A 1 92 ? 18.771 13.640 -11.262 1.00 94.69 92 VAL A CA 1
ATOM 656 C C . VAL A 1 92 ? 18.430 13.111 -12.661 1.00 94.69 92 VAL A C 1
ATOM 658 O O . VAL A 1 92 ? 19.332 12.890 -13.464 1.00 94.69 92 VAL A O 1
ATOM 661 N N . LEU A 1 93 ? 17.146 12.859 -12.935 1.00 90.12 93 LEU A N 1
ATOM 662 C CA . LEU A 1 93 ? 16.655 12.331 -14.215 1.00 90.12 93 LEU A CA 1
ATOM 663 C C . LEU A 1 93 ? 16.347 13.413 -15.261 1.00 90.12 93 LEU A C 1
ATOM 665 O O . LEU A 1 93 ? 16.372 13.099 -16.451 1.00 90.12 93 LEU A O 1
ATOM 669 N N . GLY A 1 94 ? 15.984 14.622 -14.822 1.00 75.81 94 GLY A N 1
ATOM 670 C CA . GLY A 1 94 ? 15.720 15.788 -15.674 1.00 75.81 94 GLY A CA 1
ATOM 671 C C . GLY A 1 94 ? 16.991 16.511 -16.087 1.00 75.81 94 GLY A C 1
ATOM 672 O O . GLY A 1 94 ? 16.987 17.049 -17.215 1.00 75.81 94 GLY A O 1
#